Protein AF-A0A7G2MEQ4-F1 (afdb_monomer)

Foldseek 3Di:
DQELLLLVLCVVQPLPPVCCVPPPDPVSCVNHPPVNSVVLVVLLVLLLCVVVVNDDPVSVVVSVVCCVVPYPDPVSVVSSNVVSVVVD

Sequence (88 aa):
MITLKCIEIYEKYGGNEDGFLRCATSEERLLLNYSCWILLDEFVQDLIIVKRGLASGSFIKSLDERLGESCDDEATIHALMIMVDQFI

Structure (mmCIF, N/CA/C/O backbone):
data_AF-A0A7G2MEQ4-F1
#
_entry.id   AF-A0A7G2MEQ4-F1
#
loop_
_atom_site.group_PDB
_atom_site.id
_atom_site.type_symbol
_atom_site.label_atom_id
_atom_site.label_alt_id
_atom_site.label_comp_id
_atom_site.label_asym_id
_atom_site.label_entity_id
_atom_site.label_seq_id
_atom_site.pdbx_PDB_ins_code
_atom_site.Cartn_x
_atom_site.Cartn_y
_atom_site.Cartn_z
_atom_site.occupancy
_atom_site.B_iso_or_equiv
_atom_site.auth_seq_id
_atom_site.auth_comp_id
_atom_site.auth_asym_id
_atom_site.auth_atom_id
_atom_site.pdbx_PDB_model_num
ATOM 1 N N . MET A 1 1 ? 2.254 8.488 -4.818 1.00 91.75 1 MET A N 1
ATOM 2 C CA . MET A 1 1 ? 1.038 7.726 -5.131 1.00 91.75 1 MET A CA 1
ATOM 3 C C . MET A 1 1 ? 1.416 6.262 -5.199 1.00 91.75 1 MET A C 1
ATOM 5 O O . MET A 1 1 ? 2.375 5.935 -5.892 1.00 91.75 1 MET A O 1
ATOM 9 N N . ILE A 1 2 ? 0.724 5.412 -4.453 1.00 97.56 2 ILE A N 1
ATOM 10 C CA . ILE A 1 2 ? 0.811 3.961 -4.573 1.00 97.56 2 ILE A CA 1
ATOM 11 C C . ILE A 1 2 ? -0.009 3.557 -5.790 1.00 97.56 2 ILE A C 1
ATOM 13 O O . ILE A 1 2 ? -1.150 3.977 -5.930 1.00 97.56 2 ILE A O 1
ATOM 17 N N . THR A 1 3 ? 0.581 2.751 -6.661 1.00 98.00 3 THR A N 1
ATOM 18 C CA . THR A 1 3 ? -0.088 2.176 -7.831 1.00 98.00 3 THR A CA 1
ATOM 19 C C . THR A 1 3 ?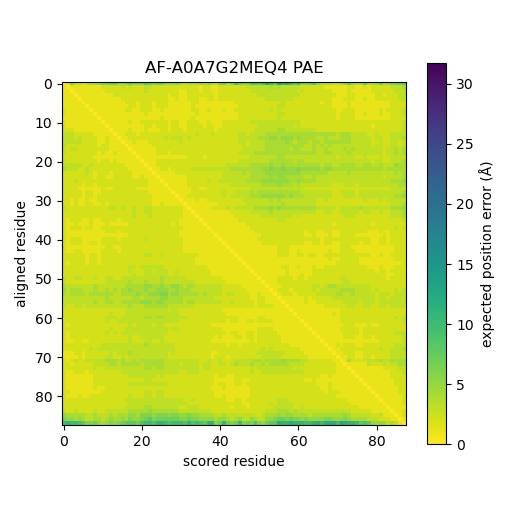 -0.112 0.660 -7.695 1.00 98.00 3 THR A C 1
ATOM 21 O O . THR A 1 3 ? 0.627 0.094 -6.882 1.00 98.00 3 THR A O 1
ATOM 24 N N . LEU A 1 4 ? -0.874 -0.020 -8.549 1.00 97.94 4 LEU A N 1
ATOM 25 C CA . LEU A 1 4 ? -0.831 -1.479 -8.642 1.00 97.94 4 LEU A CA 1
ATOM 26 C C . LEU A 1 4 ? 0.601 -2.009 -8.829 1.00 97.94 4 LEU A C 1
ATOM 28 O O . LEU A 1 4 ? 0.989 -2.998 -8.212 1.00 97.94 4 LEU A O 1
ATOM 32 N N . LYS A 1 5 ? 1.431 -1.306 -9.611 1.00 97.94 5 LYS A N 1
ATOM 33 C CA . LYS A 1 5 ? 2.812 -1.728 -9.852 1.00 97.94 5 LYS A CA 1
ATOM 34 C C . LYS A 1 5 ? 3.683 -1.645 -8.598 1.00 97.94 5 LYS A C 1
ATOM 36 O O . LYS A 1 5 ? 4.570 -2.476 -8.420 1.00 97.94 5 LYS A O 1
ATOM 41 N N . CYS A 1 6 ? 3.414 -0.674 -7.723 1.00 98.12 6 CYS A N 1
ATOM 42 C CA . CYS A 1 6 ? 4.064 -0.580 -6.417 1.00 98.12 6 CYS A CA 1
ATOM 43 C C . CYS A 1 6 ? 3.778 -1.833 -5.575 1.00 98.12 6 CYS A C 1
ATOM 45 O O . CYS A 1 6 ? 4.706 -2.389 -4.991 1.00 98.12 6 CYS A O 1
ATOM 47 N N . ILE A 1 7 ? 2.521 -2.293 -5.563 1.00 98.00 7 ILE A N 1
ATOM 48 C CA . ILE A 1 7 ? 2.078 -3.486 -4.824 1.00 98.00 7 ILE A CA 1
ATOM 49 C C . ILE A 1 7 ? 2.752 -4.744 -5.384 1.00 98.00 7 ILE A C 1
ATOM 51 O O . ILE A 1 7 ? 3.378 -5.476 -4.626 1.00 98.00 7 ILE A O 1
ATOM 55 N N . GLU A 1 8 ? 2.737 -4.939 -6.707 1.00 97.81 8 GLU A N 1
ATOM 56 C CA . GLU A 1 8 ? 3.390 -6.091 -7.353 1.00 97.81 8 GLU A CA 1
ATOM 57 C C . GLU A 1 8 ? 4.887 -6.190 -7.012 1.00 97.81 8 GLU A C 1
ATOM 59 O O . GLU A 1 8 ? 5.418 -7.277 -6.776 1.00 97.81 8 GLU A O 1
ATOM 64 N N . ILE A 1 9 ? 5.592 -5.051 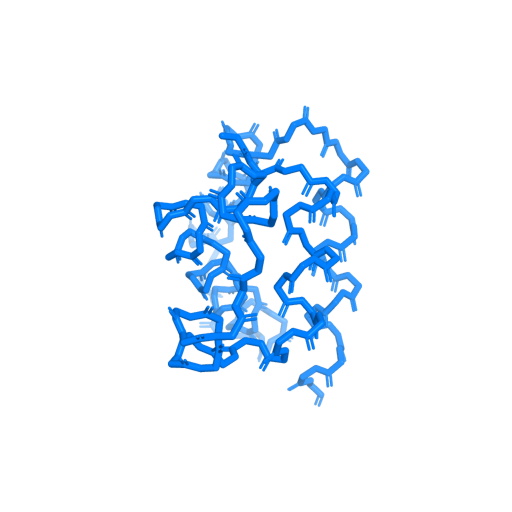-7.005 1.00 98.12 9 ILE A N 1
ATOM 65 C CA . ILE A 1 9 ? 7.013 -5.011 -6.647 1.00 98.12 9 ILE A CA 1
ATOM 66 C C . ILE A 1 9 ? 7.180 -5.328 -5.159 1.00 98.12 9 ILE A C 1
ATOM 68 O O . ILE A 1 9 ? 8.029 -6.145 -4.813 1.00 98.12 9 ILE A O 1
ATOM 72 N N . TYR A 1 10 ? 6.377 -4.734 -4.277 1.00 97.94 10 TYR A N 1
ATOM 73 C CA . TYR A 1 10 ? 6.440 -5.014 -2.841 1.00 97.94 10 TYR A CA 1
ATOM 74 C C . TYR A 1 10 ? 6.201 -6.509 -2.539 1.00 97.94 10 TYR A C 1
ATOM 76 O O . TYR A 1 10 ? 6.986 -7.117 -1.805 1.00 97.94 10 TYR A O 1
ATOM 84 N N . GLU A 1 11 ? 5.208 -7.134 -3.185 1.00 96.12 11 GLU A N 1
ATOM 85 C CA . GLU A 1 11 ? 4.936 -8.579 -3.097 1.00 96.12 11 GLU A CA 1
ATOM 86 C C . GLU A 1 11 ? 6.092 -9.429 -3.618 1.00 96.12 11 GLU A C 1
ATOM 88 O O . GLU A 1 11 ? 6.472 -10.407 -2.974 1.00 96.12 11 GLU A O 1
ATOM 93 N N . LYS A 1 12 ? 6.706 -9.053 -4.749 1.00 97.06 12 LYS A N 1
ATOM 94 C CA . LYS A 1 12 ? 7.871 -9.764 -5.305 1.00 97.06 12 LYS A CA 1
ATOM 95 C C . LYS A 1 12 ? 8.999 -9.900 -4.278 1.00 97.06 12 LYS A C 1
ATOM 97 O O . LYS A 1 12 ? 9.695 -10.916 -4.257 1.00 97.06 12 LYS A O 1
ATOM 102 N N . TYR A 1 13 ? 9.196 -8.877 -3.450 1.00 96.56 13 TYR A N 1
ATOM 103 C CA . TYR A 1 13 ? 10.193 -8.879 -2.381 1.00 96.56 13 TYR A CA 1
ATOM 104 C C . TYR A 1 13 ? 9.634 -9.374 -1.038 1.00 96.56 13 TYR A C 1
ATOM 106 O O . TYR A 1 13 ? 10.388 -9.458 -0.073 1.00 96.56 13 TYR A O 1
ATOM 114 N N . GLY A 1 14 ? 8.350 -9.731 -0.959 1.00 93.69 14 GLY A N 1
ATOM 115 C CA . GLY A 1 14 ? 7.700 -10.251 0.246 1.00 93.69 14 GLY A CA 1
ATOM 116 C C . GLY A 1 14 ? 7.756 -9.286 1.429 1.00 93.69 14 GLY A C 1
ATOM 117 O O . GLY A 1 14 ? 7.949 -9.729 2.558 1.00 93.69 14 GLY A O 1
ATOM 118 N N . GLY A 1 15 ? 7.710 -7.976 1.168 1.00 93.44 15 GLY A N 1
ATOM 119 C CA . GLY A 1 15 ? 7.914 -6.946 2.194 1.00 93.44 15 GLY A CA 1
ATOM 12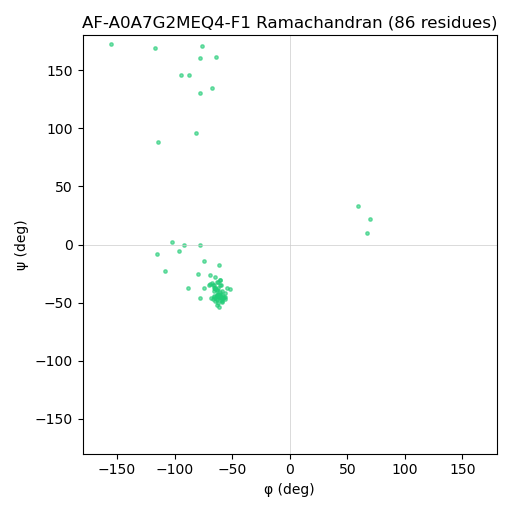0 C C . GLY A 1 15 ? 9.338 -6.881 2.770 1.00 93.44 15 GLY A C 1
ATOM 121 O O . GLY A 1 15 ? 9.584 -6.164 3.736 1.00 93.44 15 GLY A O 1
ATOM 122 N N . ASN A 1 16 ? 10.318 -7.587 2.191 1.00 95.38 16 ASN A N 1
ATOM 123 C CA . ASN A 1 16 ? 11.713 -7.528 2.630 1.00 95.38 16 ASN A CA 1
ATOM 124 C C . ASN A 1 16 ? 12.437 -6.297 2.056 1.00 95.38 16 ASN A C 1
ATOM 126 O O . ASN A 1 16 ? 12.985 -6.340 0.950 1.00 95.38 16 ASN A O 1
ATOM 130 N N . GLU A 1 17 ? 12.485 -5.221 2.844 1.00 95.38 17 GLU A N 1
ATOM 131 C CA . GLU A 1 17 ? 13.139 -3.955 2.486 1.00 95.38 17 GLU A CA 1
ATOM 132 C C . GLU A 1 17 ? 14.627 -4.130 2.139 1.00 95.38 17 GLU A C 1
ATOM 134 O O . GLU A 1 17 ? 15.082 -3.616 1.118 1.00 95.38 17 GLU A O 1
ATOM 139 N N . ASP A 1 18 ? 15.395 -4.892 2.928 1.00 96.06 18 ASP A N 1
ATOM 140 C CA . ASP A 1 18 ? 16.825 -5.121 2.649 1.00 96.06 18 ASP A CA 1
ATOM 141 C C . ASP A 1 18 ? 17.007 -5.873 1.320 1.00 96.06 18 ASP A C 1
ATOM 143 O O . ASP A 1 18 ? 17.875 -5.530 0.510 1.00 96.06 18 ASP A O 1
ATOM 147 N N . GLY A 1 19 ? 16.128 -6.842 1.048 1.00 96.56 19 GLY A N 1
ATOM 148 C CA . GLY A 1 19 ? 16.069 -7.546 -0.232 1.00 96.56 19 GLY A CA 1
ATOM 149 C C . GLY A 1 19 ? 15.800 -6.599 -1.403 1.00 96.56 19 GLY A C 1
ATOM 150 O O . GLY A 1 19 ? 16.506 -6.649 -2.414 1.00 96.56 19 GLY A O 1
ATOM 151 N N . PHE A 1 20 ? 14.834 -5.695 -1.258 1.00 96.88 20 PHE A N 1
ATOM 152 C CA . PHE A 1 20 ? 14.534 -4.675 -2.258 1.00 96.88 20 PHE A CA 1
ATOM 153 C C . PHE A 1 20 ? 15.714 -3.715 -2.473 1.00 96.88 20 PHE A C 1
ATOM 155 O O . PHE A 1 20 ? 16.201 -3.559 -3.595 1.00 96.88 20 PHE A O 1
ATOM 162 N N . LEU A 1 21 ? 16.260 -3.131 -1.405 1.00 94.81 21 LEU A N 1
ATOM 163 C CA . LEU A 1 21 ? 17.351 -2.154 -1.484 1.00 94.81 21 LEU A CA 1
ATOM 164 C C . LEU A 1 21 ? 18.625 -2.719 -2.121 1.00 94.81 21 LEU A C 1
ATOM 166 O O . LEU A 1 21 ? 19.366 -1.974 -2.776 1.00 94.81 21 LEU A O 1
ATOM 170 N N . ARG A 1 22 ? 18.884 -4.020 -1.966 1.00 95.81 22 ARG A N 1
ATOM 171 C CA . ARG A 1 22 ? 20.062 -4.688 -2.537 1.00 95.81 22 ARG A CA 1
ATOM 172 C C . ARG A 1 22 ? 19.836 -5.216 -3.946 1.00 95.81 22 ARG A C 1
ATOM 174 O O . ARG A 1 22 ? 20.751 -5.135 -4.762 1.00 95.81 22 ARG A O 1
ATOM 181 N N . CYS A 1 23 ? 18.646 -5.738 -4.234 1.00 96.19 23 CYS A N 1
ATOM 182 C CA . CYS A 1 23 ? 18.409 -6.547 -5.430 1.00 96.19 23 CYS A CA 1
ATOM 183 C C . CYS A 1 23 ? 17.440 -5.916 -6.439 1.00 96.19 23 CYS A C 1
ATOM 185 O O . CYS A 1 23 ? 17.290 -6.461 -7.531 1.00 96.19 23 CYS A O 1
ATOM 187 N N . ALA A 1 24 ? 16.773 -4.805 -6.113 1.00 96.75 24 ALA A N 1
ATOM 188 C CA . ALA A 1 24 ? 15.869 -4.135 -7.047 1.00 96.75 24 ALA A CA 1
ATOM 189 C C . ALA A 1 24 ? 16.612 -3.523 -8.230 1.00 96.75 24 ALA A C 1
ATOM 191 O O . ALA A 1 24 ? 17.630 -2.831 -8.064 1.00 96.75 24 ALA A O 1
ATOM 192 N N . THR A 1 25 ? 16.051 -3.750 -9.414 1.00 97.31 25 THR A N 1
ATOM 193 C CA . THR A 1 25 ? 16.479 -3.124 -10.665 1.00 97.31 25 THR A CA 1
ATOM 194 C C . THR A 1 25 ? 16.252 -1.613 -10.620 1.00 97.31 25 THR A C 1
ATOM 196 O O . THR A 1 25 ? 15.470 -1.098 -9.819 1.00 97.31 25 THR A O 1
ATOM 199 N N . SER A 1 26 ? 16.928 -0.868 -11.497 1.00 96.06 26 SER A N 1
ATOM 200 C CA . SER A 1 26 ? 16.718 0.580 -11.598 1.00 96.06 26 SER A CA 1
ATOM 201 C C . SER A 1 26 ? 15.276 0.936 -11.974 1.00 96.06 26 SER A C 1
ATOM 203 O O . SER A 1 26 ? 14.758 1.922 -11.466 1.00 96.06 26 SER A O 1
ATOM 205 N N . GLU A 1 27 ? 14.619 0.128 -12.809 1.00 96.62 27 GLU A N 1
ATOM 206 C CA . GLU A 1 27 ? 13.210 0.312 -13.181 1.00 96.62 27 GLU A CA 1
ATOM 207 C C . GLU A 1 27 ? 12.279 0.129 -11.977 1.00 96.62 27 GLU A C 1
ATOM 209 O O . GLU A 1 27 ? 11.436 0.981 -11.707 1.00 96.62 27 GLU A O 1
ATOM 214 N N . GLU A 1 28 ? 12.485 -0.922 -11.183 1.00 97.50 28 GLU A N 1
ATOM 215 C CA . GLU A 1 28 ? 11.689 -1.159 -9.974 1.00 97.50 28 GLU A CA 1
ATOM 216 C C . GLU A 1 28 ? 11.857 -0.044 -8.944 1.00 97.50 28 GLU A C 1
ATOM 218 O O . GLU A 1 28 ? 10.879 0.356 -8.326 1.00 97.50 28 GLU A O 1
ATOM 223 N N . ARG A 1 29 ? 13.065 0.514 -8.796 1.00 95.31 29 ARG A N 1
ATOM 224 C CA . ARG A 1 29 ? 13.315 1.659 -7.900 1.00 95.31 29 ARG A CA 1
ATOM 225 C C . ARG A 1 29 ? 12.681 2.962 -8.387 1.00 95.31 29 ARG A C 1
ATOM 227 O O . ARG A 1 29 ? 12.423 3.846 -7.5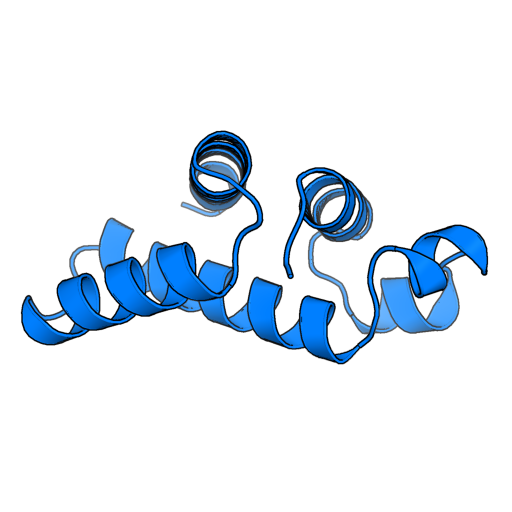73 1.00 95.31 29 ARG A O 1
ATOM 234 N N . LEU A 1 30 ? 12.473 3.107 -9.697 1.00 95.31 30 LEU A N 1
ATOM 235 C CA . LEU A 1 30 ? 11.754 4.251 -10.263 1.00 95.31 30 LEU A CA 1
ATOM 236 C C . LEU A 1 30 ? 10.248 4.136 -10.007 1.00 95.31 30 LEU A C 1
ATOM 238 O O . LEU A 1 30 ? 9.606 5.145 -9.728 1.00 95.31 30 LEU A O 1
ATOM 242 N N . LEU A 1 31 ? 9.706 2.918 -10.084 1.00 97.06 31 LEU A N 1
ATOM 243 C CA . LEU A 1 31 ? 8.286 2.635 -9.868 1.00 97.06 31 LEU A CA 1
ATOM 244 C C . LEU A 1 31 ? 7.920 2.627 -8.378 1.00 97.06 31 LEU A C 1
ATOM 246 O O . LEU A 1 31 ? 6.947 3.259 -7.979 1.00 97.06 31 LEU A O 1
ATOM 250 N N . LEU A 1 32 ? 8.725 1.957 -7.554 1.00 97.38 32 LEU A N 1
ATOM 251 C CA . LEU A 1 32 ? 8.578 1.883 -6.106 1.00 97.38 32 LEU A CA 1
ATOM 252 C C . LEU A 1 32 ? 9.762 2.587 -5.444 1.00 97.38 32 LEU A C 1
ATOM 254 O O . LEU A 1 32 ? 10.794 1.991 -5.148 1.00 97.38 32 LEU A O 1
ATOM 258 N N . ASN A 1 33 ? 9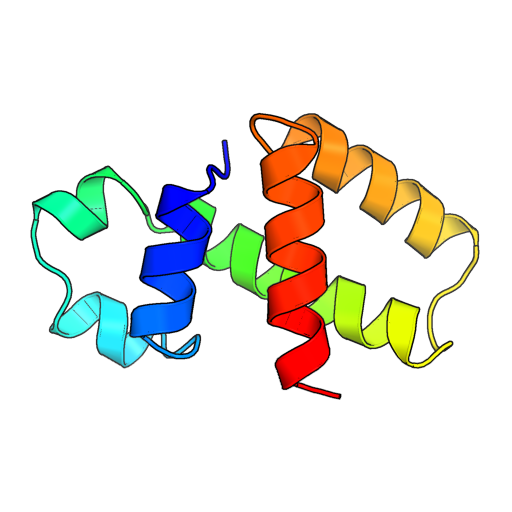.629 3.890 -5.222 1.00 94.12 33 ASN A N 1
ATOM 259 C CA . ASN A 1 33 ? 10.639 4.630 -4.474 1.00 94.12 33 ASN A CA 1
ATOM 260 C C . ASN A 1 33 ? 10.535 4.355 -2.961 1.00 94.12 33 ASN A C 1
ATOM 262 O O . ASN A 1 33 ? 9.575 3.763 -2.469 1.00 94.12 33 ASN A O 1
ATOM 266 N N . TYR A 1 34 ? 11.530 4.833 -2.215 1.00 92.81 34 TYR A N 1
ATOM 267 C CA . TYR A 1 34 ? 11.646 4.586 -0.779 1.00 92.81 34 TYR A CA 1
ATOM 268 C C . TYR A 1 34 ? 10.444 5.075 0.046 1.00 92.81 34 TYR A C 1
ATOM 270 O O . TYR A 1 34 ? 9.991 4.378 0.947 1.00 92.81 34 TYR A O 1
ATOM 278 N N . SER A 1 35 ? 9.884 6.247 -0.269 1.00 94.12 35 SER A N 1
ATOM 279 C CA . SER A 1 35 ? 8.719 6.753 0.466 1.00 94.12 35 SER A CA 1
ATOM 280 C C . SER A 1 35 ? 7.461 5.937 0.181 1.00 94.12 35 SER A C 1
ATOM 282 O O . SER A 1 35 ? 6.666 5.713 1.088 1.00 94.12 35 SER A O 1
ATOM 284 N N . CYS A 1 36 ? 7.295 5.445 -1.049 1.00 96.19 36 CYS A N 1
ATOM 285 C CA . CYS A 1 36 ? 6.212 4.524 -1.384 1.00 96.19 36 CYS A CA 1
ATOM 286 C C . CYS A 1 36 ? 6.385 3.170 -0.684 1.00 96.19 36 CYS A C 1
ATOM 288 O O . CYS A 1 36 ? 5.389 2.579 -0.280 1.00 96.19 36 CYS A O 1
ATOM 290 N N . TRP A 1 37 ? 7.626 2.702 -0.507 1.00 97.38 37 TRP A N 1
ATOM 291 C CA . TRP A 1 37 ? 7.912 1.485 0.254 1.00 97.38 37 TRP A CA 1
ATOM 292 C C . TRP A 1 37 ? 7.466 1.614 1.711 1.00 97.38 37 TRP A C 1
ATOM 294 O O . TRP A 1 37 ? 6.692 0.787 2.180 1.00 97.38 37 TRP A O 1
ATOM 304 N N . ILE A 1 38 ? 7.910 2.669 2.404 1.00 96.62 38 ILE A N 1
ATOM 305 C CA . ILE A 1 38 ? 7.520 2.923 3.800 1.00 96.62 38 ILE A CA 1
ATOM 306 C C . ILE A 1 38 ? 5.999 2.996 3.923 1.00 96.62 38 ILE A C 1
ATOM 308 O O . ILE A 1 38 ? 5.420 2.374 4.805 1.00 96.62 38 ILE A O 1
ATOM 312 N N . LEU A 1 39 ? 5.349 3.720 3.013 1.00 97.62 39 LEU A N 1
ATOM 313 C CA . LEU A 1 39 ? 3.904 3.899 3.055 1.00 97.62 39 LEU A CA 1
ATOM 314 C C . LEU A 1 39 ? 3.137 2.586 2.834 1.00 97.62 39 LEU A C 1
ATOM 316 O O . LEU A 1 39 ? 2.126 2.353 3.490 1.00 97.62 39 LEU A O 1
ATOM 320 N N . LEU A 1 40 ? 3.619 1.712 1.942 1.00 97.88 40 LEU A N 1
ATOM 321 C CA . LEU A 1 40 ? 3.068 0.363 1.794 1.00 97.88 40 LEU A CA 1
ATOM 322 C C . LEU A 1 40 ? 3.244 -0.455 3.072 1.00 97.88 40 LEU A C 1
ATOM 324 O O . LEU A 1 40 ? 2.297 -1.114 3.490 1.00 97.88 40 LEU A O 1
ATOM 328 N N . ASP A 1 41 ? 4.415 -0.386 3.703 1.00 96.88 41 ASP A N 1
ATOM 329 C CA . ASP A 1 41 ? 4.686 -1.110 4.945 1.00 96.88 41 ASP A CA 1
ATOM 330 C C . ASP A 1 41 ? 3.754 -0.662 6.083 1.00 96.88 41 ASP A C 1
ATOM 332 O O . ASP A 1 41 ? 3.145 -1.492 6.761 1.00 96.88 41 ASP A O 1
ATOM 336 N N . GLU A 1 42 ? 3.552 0.651 6.227 1.00 97.56 42 GLU A N 1
ATOM 337 C CA . GLU A 1 42 ? 2.584 1.229 7.164 1.00 97.56 42 GLU A CA 1
ATOM 338 C C . GLU A 1 42 ? 1.161 0.738 6.882 1.00 97.56 42 GLU A C 1
ATOM 340 O O . GLU A 1 42 ? 0.478 0.264 7.791 1.00 97.56 42 GLU A O 1
ATOM 345 N N . PHE A 1 43 ? 0.705 0.799 5.626 1.00 98.31 43 PHE A N 1
ATOM 346 C CA . PHE A 1 43 ? -0.645 0.352 5.289 1.00 98.31 43 PHE A CA 1
ATOM 347 C C . PHE A 1 43 ? -0.849 -1.143 5.506 1.00 98.31 43 PHE A C 1
ATOM 349 O O . PHE A 1 43 ? -1.919 -1.537 5.969 1.00 98.31 43 PHE A O 1
ATOM 356 N N . VAL A 1 44 ? 0.151 -1.978 5.215 1.00 97.75 44 VAL A N 1
ATOM 357 C CA . VAL A 1 44 ? 0.085 -3.418 5.495 1.00 97.75 44 VAL A CA 1
ATOM 358 C C . VAL A 1 44 ? -0.128 -3.653 6.986 1.00 97.75 44 VAL A C 1
ATOM 360 O O . VAL A 1 44 ? -1.039 -4.390 7.368 1.00 97.75 44 VAL A O 1
ATOM 363 N N . GLN A 1 45 ? 0.654 -2.992 7.838 1.00 96.94 45 GLN A N 1
ATOM 364 C CA . GLN A 1 45 ? 0.523 -3.117 9.290 1.00 96.94 45 GLN A CA 1
ATOM 365 C C . GLN A 1 45 ? -0.840 -2.613 9.787 1.00 96.94 45 GLN A C 1
ATOM 367 O O . GLN A 1 45 ? -1.531 -3.325 10.524 1.00 96.94 45 GLN A O 1
ATOM 372 N N . ASP A 1 46 ? -1.262 -1.427 9.347 1.00 98.31 46 ASP A N 1
ATOM 373 C CA . ASP A 1 46 ? -2.531 -0.814 9.744 1.00 98.31 46 ASP A CA 1
ATOM 374 C C . ASP A 1 46 ? -3.732 -1.680 9.327 1.00 98.31 46 ASP A C 1
ATOM 376 O O . ASP A 1 46 ? -4.644 -1.923 10.125 1.00 98.31 46 ASP A O 1
ATOM 380 N N . LEU A 1 47 ? -3.717 -2.223 8.106 1.00 98.00 47 LEU A N 1
ATOM 381 C CA . LEU A 1 47 ? -4.759 -3.122 7.607 1.00 98.00 47 LEU A CA 1
ATOM 382 C C . LEU A 1 47 ? -4.792 -4.449 8.376 1.00 98.00 47 LEU A C 1
ATOM 384 O O . LEU A 1 47 ? -5.882 -4.954 8.655 1.00 98.00 47 LEU A O 1
ATOM 388 N N . ILE A 1 48 ? -3.640 -4.998 8.779 1.00 97.31 48 ILE A N 1
ATOM 389 C CA . ILE A 1 48 ? -3.585 -6.189 9.645 1.00 97.31 48 ILE A CA 1
ATOM 390 C C . ILE A 1 48 ? -4.240 -5.900 11.002 1.00 97.31 48 ILE A C 1
ATOM 392 O O . ILE A 1 48 ? -5.020 -6.720 11.495 1.00 97.31 48 ILE A O 1
ATOM 396 N N . ILE A 1 49 ? -3.970 -4.738 11.606 1.00 97.75 49 ILE A N 1
ATOM 397 C CA . ILE A 1 49 ? -4.584 -4.321 12.879 1.00 97.75 49 ILE A CA 1
ATOM 398 C C . ILE A 1 49 ? -6.109 -4.228 12.732 1.00 97.75 49 ILE A C 1
ATOM 400 O O . ILE A 1 49 ? -6.844 -4.749 13.580 1.00 97.75 49 ILE A O 1
ATOM 404 N N . VAL A 1 50 ? -6.593 -3.619 11.644 1.00 97.62 50 VAL A N 1
ATOM 405 C CA . VAL A 1 50 ? -8.031 -3.518 11.345 1.00 97.62 50 VAL A CA 1
ATOM 406 C C . VAL A 1 50 ? -8.656 -4.898 11.151 1.00 97.62 50 VAL A C 1
ATOM 408 O O . VAL A 1 50 ? -9.652 -5.208 11.807 1.00 97.62 50 VAL A O 1
ATOM 411 N N . LYS A 1 51 ? -8.067 -5.758 10.312 1.00 96.00 51 LYS A N 1
ATOM 412 C CA . LYS A 1 51 ? -8.612 -7.098 10.026 1.00 96.00 51 LYS A CA 1
ATOM 413 C C . LYS A 1 51 ? -8.607 -8.017 11.251 1.00 96.00 51 LYS A C 1
ATOM 415 O O . LYS A 1 51 ? -9.483 -8.867 11.377 1.00 96.00 51 LYS A O 1
ATOM 420 N N . ARG A 1 52 ? -7.686 -7.815 12.197 1.00 96.12 52 ARG A N 1
ATOM 421 C CA . ARG A 1 52 ? -7.675 -8.522 13.491 1.00 96.12 52 ARG A CA 1
ATOM 422 C C . ARG A 1 52 ? -8.682 -7.973 14.508 1.00 96.12 52 ARG A C 1
ATOM 424 O O . ARG A 1 52 ? -8.753 -8.492 15.619 1.00 96.12 52 ARG A O 1
ATOM 431 N N . GLY A 1 53 ? -9.449 -6.936 14.165 1.00 96.50 53 GLY A N 1
ATOM 432 C CA . GLY A 1 53 ? -10.426 -6.317 15.064 1.00 96.50 53 GLY A CA 1
ATOM 433 C C . GLY A 1 53 ? -9.789 -5.542 16.222 1.00 96.50 53 GLY A C 1
ATOM 434 O O . GLY A 1 53 ? -10.426 -5.350 17.254 1.00 96.50 53 GLY A O 1
ATOM 435 N N . LEU A 1 54 ? -8.528 -5.122 16.070 1.00 96.94 54 LEU A N 1
ATOM 436 C CA . LEU A 1 54 ? -7.761 -4.414 17.103 1.00 96.94 54 LEU A CA 1
ATOM 437 C C . LEU A 1 54 ? -7.806 -2.886 16.937 1.00 96.94 54 LEU A C 1
ATOM 439 O O . LEU A 1 54 ? -7.294 -2.156 17.784 1.00 96.94 54 LEU A O 1
ATOM 443 N N . ALA A 1 55 ? -8.412 -2.398 15.855 1.00 97.75 55 ALA A N 1
ATOM 444 C CA . ALA A 1 55 ? -8.527 -0.980 15.549 1.00 97.75 55 ALA A CA 1
ATOM 445 C C . ALA A 1 55 ? -9.771 -0.333 16.177 1.00 97.75 55 ALA A C 1
ATOM 447 O O . ALA A 1 55 ? -10.850 -0.924 16.231 1.00 97.75 55 ALA A O 1
ATOM 448 N N . SER A 1 56 ? -9.646 0.934 16.581 1.00 98.00 56 SER A N 1
ATOM 449 C CA . SER A 1 56 ? -10.796 1.769 16.935 1.00 98.00 56 SER A CA 1
ATOM 450 C C . SER A 1 56 ? -11.518 2.286 15.683 1.00 98.00 56 SER A C 1
ATOM 452 O O . SER A 1 56 ? -10.934 2.384 14.604 1.00 98.00 56 SER A O 1
ATOM 454 N N . GLY A 1 57 ? -12.780 2.707 15.825 1.00 98.19 57 GLY A N 1
ATOM 455 C CA . GLY A 1 57 ? -13.529 3.293 14.705 1.00 98.19 57 GLY A CA 1
ATOM 456 C C . GLY A 1 57 ? -12.876 4.554 14.120 1.00 98.19 57 GLY A C 1
ATOM 457 O O . GLY A 1 57 ? -12.899 4.754 12.909 1.00 98.19 57 GLY A O 1
ATOM 458 N N . SER A 1 58 ? -12.236 5.383 14.955 1.00 98.06 58 SER A N 1
ATOM 459 C CA . SER A 1 58 ? -11.496 6.562 14.486 1.00 98.06 58 SER A CA 1
ATOM 460 C C . SER A 1 58 ? -10.232 6.190 13.711 1.00 98.06 58 SER A C 1
ATOM 462 O O . SER A 1 58 ? -9.880 6.887 12.766 1.00 98.06 58 SER A O 1
ATOM 464 N N . PHE A 1 59 ? -9.568 5.094 14.091 1.00 98.25 59 PHE A N 1
ATOM 465 C CA . PHE A 1 59 ? -8.409 4.577 13.369 1.00 98.25 59 PHE A CA 1
ATOM 466 C C . PHE A 1 59 ? -8.809 4.066 11.984 1.00 98.25 59 PHE A C 1
ATOM 468 O O . PHE A 1 59 ? -8.196 4.459 11.000 1.00 98.25 59 PHE A O 1
ATOM 475 N N . ILE A 1 60 ? -9.885 3.273 11.899 1.00 98.50 60 ILE A N 1
ATOM 476 C CA . ILE A 1 60 ? -10.415 2.767 10.621 1.00 98.50 60 ILE A CA 1
ATOM 477 C C . ILE A 1 60 ? -10.740 3.927 9.678 1.00 98.50 60 ILE A C 1
ATOM 479 O O . ILE A 1 60 ? -10.330 3.911 8.524 1.00 98.50 60 ILE A O 1
ATOM 483 N N . LYS A 1 61 ? -11.427 4.959 10.183 1.00 98.38 61 LYS A N 1
ATOM 484 C CA . LYS A 1 61 ? -11.769 6.137 9.382 1.00 98.38 61 LYS A CA 1
ATOM 485 C C . LYS A 1 61 ? -10.524 6.877 8.874 1.00 98.38 61 LYS A C 1
ATOM 487 O O . LYS A 1 61 ? -10.465 7.234 7.707 1.00 98.38 61 LYS A O 1
ATOM 492 N N . SER A 1 62 ? -9.531 7.089 9.739 1.00 98.25 62 SER A N 1
ATOM 493 C CA . SER A 1 62 ? -8.282 7.749 9.341 1.00 98.25 62 SER A CA 1
ATOM 494 C C . SER A 1 62 ? -7.479 6.923 8.332 1.00 98.25 62 SER A C 1
ATOM 496 O O . SER A 1 62 ? -6.828 7.500 7.464 1.00 98.25 62 SER A O 1
ATOM 498 N N . LEU A 1 63 ? -7.510 5.592 8.439 1.00 98.31 63 LEU A N 1
ATOM 499 C CA . LEU A 1 63 ? -6.871 4.703 7.473 1.00 98.31 63 LEU A CA 1
ATOM 500 C C . LEU A 1 63 ? -7.548 4.795 6.102 1.00 98.31 63 LEU A C 1
ATOM 502 O O . LEU A 1 63 ? -6.848 4.913 5.104 1.00 98.31 63 LEU A O 1
ATOM 506 N N . ASP A 1 64 ? -8.880 4.788 6.060 1.00 98.00 64 ASP A N 1
ATOM 507 C CA . ASP A 1 64 ? -9.664 4.930 4.826 1.00 98.00 64 ASP A CA 1
ATOM 508 C C . ASP A 1 64 ? -9.345 6.247 4.095 1.00 98.00 64 ASP A C 1
ATOM 510 O O . ASP A 1 64 ? -9.026 6.246 2.907 1.00 98.00 64 ASP A O 1
ATOM 514 N N . GLU A 1 65 ? -9.299 7.363 4.833 1.00 98.06 65 GLU A N 1
ATOM 515 C CA . GLU A 1 65 ? -8.896 8.674 4.301 1.00 98.06 65 GLU A CA 1
ATOM 516 C C . GLU A 1 65 ? -7.461 8.642 3.740 1.00 98.06 65 GLU A C 1
ATOM 518 O O . GLU A 1 65 ? -7.227 9.054 2.603 1.00 98.06 65 GLU A O 1
ATOM 523 N N . ARG A 1 66 ? -6.498 8.083 4.491 1.00 97.94 66 ARG A N 1
ATOM 524 C CA . ARG A 1 66 ? -5.097 7.972 4.041 1.00 97.94 66 ARG A CA 1
ATOM 525 C C . ARG A 1 66 ? -4.946 7.090 2.802 1.00 97.94 66 ARG A C 1
ATOM 527 O O . ARG A 1 66 ? -4.135 7.424 1.937 1.00 97.94 66 ARG A O 1
ATOM 534 N N . LEU A 1 67 ? -5.686 5.983 2.716 1.00 97.94 67 LEU A N 1
ATOM 535 C CA . LEU A 1 67 ? -5.694 5.099 1.547 1.00 97.94 67 LEU A CA 1
ATOM 536 C C . LEU A 1 67 ? -6.219 5.845 0.317 1.00 97.94 67 LEU A C 1
ATOM 538 O O . LEU A 1 67 ? -5.555 5.834 -0.717 1.00 97.94 67 LEU A O 1
ATOM 542 N N . GLY A 1 68 ? -7.337 6.565 0.448 1.00 97.44 68 GLY A N 1
ATOM 543 C CA . GLY A 1 68 ? -7.909 7.367 -0.638 1.00 97.44 68 GLY A CA 1
ATOM 544 C C . GLY A 1 68 ? -7.013 8.519 -1.110 1.00 97.44 68 GLY A C 1
ATOM 545 O O . GLY A 1 68 ? -7.010 8.852 -2.291 1.00 97.44 68 GLY A O 1
ATOM 546 N N . GLU A 1 69 ? -6.221 9.116 -0.217 1.00 97.06 69 GLU A N 1
ATOM 547 C CA . GLU A 1 69 ? -5.268 10.183 -0.567 1.00 97.06 69 GLU A CA 1
ATOM 548 C C . GLU A 1 69 ? -3.964 9.661 -1.190 1.00 97.06 69 GLU A C 1
ATOM 550 O O . GLU A 1 69 ? -3.271 10.392 -1.904 1.00 97.06 69 GLU A O 1
ATOM 555 N N . SER A 1 70 ? -3.596 8.413 -0.887 1.00 97.31 70 SER A N 1
ATOM 556 C CA . SER A 1 70 ? -2.267 7.872 -1.188 1.00 97.31 70 SER A CA 1
ATOM 557 C C . SER A 1 70 ? -2.240 6.845 -2.311 1.00 97.31 70 SER A C 1
ATOM 559 O O . SER A 1 70 ? -1.166 6.635 -2.885 1.00 97.31 70 SER A O 1
ATOM 561 N N . CYS A 1 71 ? -3.363 6.192 -2.605 1.00 97.38 71 CYS A N 1
ATOM 562 C CA . CYS A 1 71 ? -3.513 5.224 -3.688 1.00 97.38 71 CYS A CA 1
ATOM 563 C C . CYS A 1 71 ? -4.059 5.890 -4.956 1.00 97.38 71 CYS A C 1
ATOM 565 O O . CYS A 1 71 ? -4.854 6.820 -4.893 1.00 97.38 71 CYS A O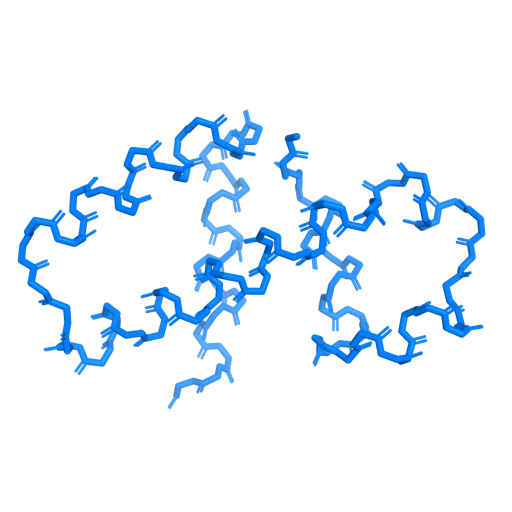 1
ATOM 567 N N . ASP A 1 72 ? -3.617 5.399 -6.114 1.00 96.44 72 ASP A N 1
ATOM 568 C CA . ASP A 1 72 ? -3.967 5.962 -7.423 1.00 96.44 72 ASP A CA 1
ATOM 569 C C . ASP A 1 72 ? -5.459 5.804 -7.742 1.00 96.44 72 ASP A C 1
ATOM 571 O O . ASP A 1 72 ? -6.102 6.712 -8.264 1.00 96.44 72 ASP A O 1
ATOM 575 N N . ASP A 1 73 ? -6.018 4.647 -7.388 1.00 96.25 73 ASP A N 1
ATOM 576 C CA . ASP A 1 73 ? -7.420 4.318 -7.592 1.00 96.25 73 ASP A CA 1
ATOM 577 C C . ASP A 1 73 ? -7.924 3.251 -6.604 1.00 96.25 73 ASP A C 1
ATOM 579 O O . ASP A 1 73 ? -7.169 2.619 -5.857 1.00 96.25 73 ASP A O 1
ATOM 583 N N . GLU A 1 74 ? -9.237 3.021 -6.635 1.00 96.25 74 GLU A N 1
ATOM 584 C CA . GLU A 1 74 ? -9.908 1.987 -5.838 1.00 96.25 74 GLU A CA 1
ATOM 585 C C . GLU A 1 74 ? -9.410 0.570 -6.153 1.00 96.25 74 GLU A C 1
ATOM 587 O O . GLU A 1 74 ? -9.375 -0.297 -5.279 1.00 96.25 74 GLU A O 1
ATOM 592 N N . ALA A 1 75 ? -8.987 0.314 -7.395 1.00 97.12 75 ALA A N 1
ATOM 593 C CA . ALA A 1 75 ? -8.434 -0.983 -7.772 1.00 97.12 75 ALA A CA 1
ATOM 594 C C . ALA A 1 75 ? -7.115 -1.260 -7.033 1.00 97.12 75 ALA A C 1
ATOM 596 O O . ALA A 1 75 ? -6.874 -2.387 -6.596 1.00 97.12 75 ALA A O 1
ATOM 597 N N . THR A 1 76 ? -6.295 -0.229 -6.833 1.00 97.81 76 THR A N 1
ATOM 598 C CA . THR A 1 76 ? -5.056 -0.290 -6.057 1.00 97.81 76 THR A CA 1
ATOM 599 C C . THR A 1 76 ? -5.341 -0.569 -4.582 1.00 97.81 76 THR A C 1
ATOM 601 O O . THR A 1 76 ? -4.699 -1.441 -3.996 1.00 97.81 76 THR A O 1
ATOM 604 N N . ILE A 1 77 ? -6.332 0.106 -3.987 1.00 98.00 77 ILE A N 1
ATOM 605 C CA . ILE A 1 77 ? -6.753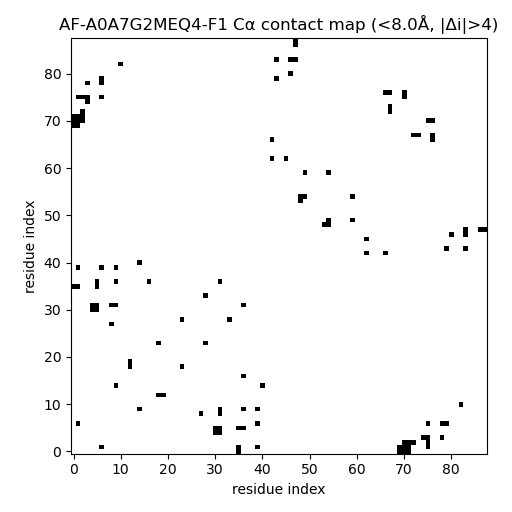 -0.157 -2.598 1.00 98.00 77 ILE A CA 1
ATOM 606 C C . ILE A 1 77 ? -7.227 -1.609 -2.458 1.00 98.00 77 ILE A C 1
ATOM 608 O O . ILE A 1 77 ? -6.823 -2.318 -1.534 1.00 98.00 77 ILE A O 1
ATOM 612 N N . HIS A 1 78 ? -8.031 -2.088 -3.407 1.00 97.75 7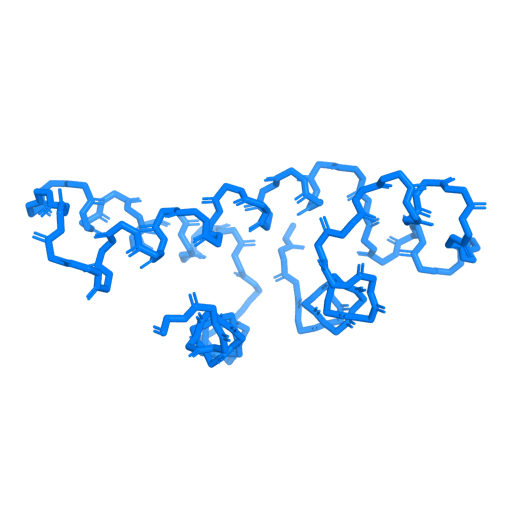8 HIS A N 1
ATOM 613 C CA . HIS A 1 78 ? -8.517 -3.463 -3.403 1.00 97.75 78 HIS A CA 1
ATOM 614 C C . HIS A 1 78 ? -7.382 -4.492 -3.534 1.00 97.75 78 HIS A C 1
ATOM 616 O O . HIS A 1 78 ? -7.358 -5.475 -2.792 1.00 97.75 78 HIS A O 1
ATOM 622 N N . ALA A 1 79 ? -6.413 -4.254 -4.423 1.00 97.75 79 ALA A N 1
ATOM 623 C CA . ALA A 1 79 ? -5.236 -5.109 -4.566 1.00 97.75 79 ALA A CA 1
ATOM 624 C C . ALA A 1 79 ? -4.413 -5.170 -3.270 1.00 97.75 79 ALA A C 1
ATOM 626 O O . ALA A 1 79 ? -3.995 -6.251 -2.856 1.00 97.75 79 ALA A O 1
ATOM 627 N N . LEU A 1 80 ? -4.250 -4.035 -2.583 1.00 97.25 80 LEU A N 1
ATOM 628 C CA . LEU A 1 80 ? -3.562 -3.976 -1.295 1.00 97.25 80 LEU A CA 1
ATOM 629 C C . LEU A 1 80 ? -4.299 -4.794 -0.227 1.00 97.25 80 LEU A C 1
ATOM 631 O O . LEU A 1 80 ? -3.674 -5.548 0.516 1.00 97.25 80 LEU A O 1
ATOM 635 N N . MET A 1 81 ? -5.630 -4.696 -0.172 1.00 96.81 81 MET A N 1
ATOM 636 C CA . MET A 1 81 ? -6.440 -5.499 0.749 1.00 96.81 81 MET A CA 1
ATOM 637 C C . MET A 1 81 ? -6.295 -7.006 0.497 1.00 96.81 81 MET A C 1
ATOM 639 O O . MET A 1 81 ? -6.162 -7.754 1.466 1.00 96.81 81 MET A O 1
ATOM 643 N N . ILE A 1 82 ? -6.287 -7.435 -0.772 1.00 96.75 82 ILE A N 1
ATOM 644 C CA . ILE A 1 82 ? -6.072 -8.839 -1.166 1.00 96.75 82 ILE A CA 1
ATOM 645 C C . ILE A 1 82 ? -4.674 -9.312 -0.762 1.00 96.75 82 ILE A C 1
ATOM 647 O O . ILE A 1 82 ? -4.527 -10.412 -0.233 1.00 96.75 82 ILE A O 1
ATOM 651 N N . MET A 1 83 ? -3.646 -8.495 -0.994 1.00 95.69 83 MET A N 1
ATOM 652 C CA . MET A 1 83 ? -2.279 -8.810 -0.580 1.00 95.69 83 MET A CA 1
ATOM 653 C C . MET A 1 83 ? -2.201 -9.008 0.940 1.00 95.69 83 MET A C 1
ATOM 655 O O . MET A 1 83 ? -1.614 -9.980 1.408 1.00 95.69 83 MET A O 1
ATOM 659 N N . VAL A 1 84 ? -2.833 -8.125 1.720 1.00 95.81 84 VAL A N 1
ATOM 660 C CA . VAL A 1 84 ? -2.829 -8.206 3.189 1.00 95.81 84 VAL A CA 1
ATOM 661 C C . VAL A 1 84 ? -3.497 -9.485 3.710 1.00 95.81 84 VAL A C 1
ATOM 663 O O . VAL A 1 84 ? -3.057 -10.030 4.722 1.00 95.81 84 VAL A O 1
ATOM 666 N N . ASP A 1 85 ? -4.513 -10.005 3.018 1.00 94.06 85 ASP A N 1
ATOM 667 C CA . ASP A 1 85 ? -5.164 -11.271 3.388 1.00 94.06 85 ASP A CA 1
ATOM 668 C C . ASP A 1 85 ? -4.218 -12.481 3.362 1.00 94.06 85 ASP A C 1
ATOM 670 O O . ASP A 1 85 ? -4.507 -13.491 3.995 1.00 94.06 85 ASP A O 1
ATOM 674 N N . GLN A 1 86 ? -3.062 -12.386 2.699 1.00 90.00 86 GLN A N 1
ATOM 675 C CA . GLN A 1 86 ? -2.048 -13.444 2.703 1.00 90.00 86 GLN A CA 1
ATOM 676 C C . GLN A 1 86 ? -1.265 -13.533 4.031 1.00 90.00 86 GLN A C 1
ATOM 678 O O . GLN A 1 86 ? -0.576 -14.525 4.268 1.00 90.00 86 GLN A O 1
ATOM 683 N N . PHE A 1 87 ? -1.349 -12.515 4.899 1.00 84.38 87 PHE A N 1
ATOM 684 C CA . PHE A 1 87 ? -0.589 -12.420 6.158 1.00 84.38 87 PHE A CA 1
ATOM 685 C C . PHE A 1 87 ? -1.408 -12.754 7.419 1.00 84.38 87 PHE A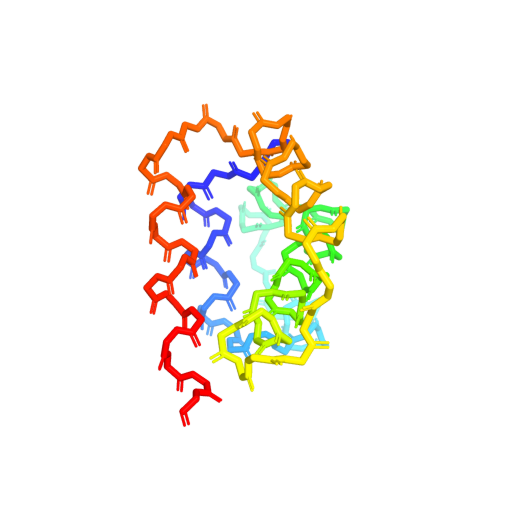 C 1
ATOM 687 O O . PHE A 1 87 ? -0.901 -12.617 8.542 1.00 84.38 87 PHE A O 1
ATOM 694 N N . ILE A 1 88 ? -2.677 -13.135 7.261 1.00 82.69 88 ILE A N 1
ATOM 695 C CA . ILE A 1 88 ? -3.644 -13.359 8.349 1.00 82.69 88 ILE A CA 1
ATOM 696 C C . ILE A 1 88 ? -4.078 -14.820 8.354 1.00 82.69 88 ILE A C 1
ATOM 698 O O . ILE A 1 88 ? -4.103 -15.385 9.472 1.00 82.69 88 ILE A O 1
#

pLDDT: mean 96.49, std 2.5, range [82.69, 98.5]

Mean predicted aligned error: 2.24 Å

Radius of gyration: 12.89 Å; Cα contacts (8 Å, |Δi|>4): 64; chains: 1; bounding box: 34×24×30 Å

Secondary structure (DSSP, 8-state):
-B-HHHHHHHHHTTT-HHHHHHH--HHHHHHS-HHHHHHHHHHHHHHHHHHTT-S-HHHHHHHHHHHHHHBSSHHHHHHHHHHHGGG-

Solvent-accessible surface area (backbone atoms only — not comparable to full-atom values): 5049 Å² total; per-residue (Å²): 117,41,42,59,67,33,51,56,53,42,56,76,44,69,74,36,61,70,58,39,78,72,67,56,50,74,67,52,46,69,67,41,36,71,69,54,48,53,52,50,54,50,48,48,54,53,50,50,38,46,76,69,69,72,52,51,73,69,53,54,53,53,48,54,53,50,47,66,76,37,32,73,44,71,68,30,51,50,50,52,53,58,58,47,61,76,80,114